Protein AF-N6V9U7-F1 (afdb_monomer)

Nearest PDB structures (foldseek):
  7vd7-assembly1_A  TM=8.701E-01  e=1.504E-05  Salmonella enterica subsp. enterica serovar Typhimurium
  3nm7-assembly2_D  TM=5.342E-01  e=1.497E+00  Borreliella burgdorferi
  3nm7-assembly1_A  TM=4.629E-01  e=1.497E+00  Borreliella burgdorferi
  8th5-assembly5_I  TM=3.785E-01  e=4.284E+00  Homo sapiens
  6qp9-assembly1_A  TM=4.968E-01  e=9.823E+00  Drosophila melanogaster

Organism: NCBI:txid1094492

pLDDT: mean 86.34, std 14.21, range [36.09, 96.5]

Structure (mmCIF, N/CA/C/O backbone):
data_AF-N6V9U7-F1
#
_entry.id   AF-N6V9U7-F1
#
loop_
_atom_site.group_PDB
_atom_site.id
_atom_site.type_symbol
_atom_site.label_atom_id
_atom_site.label_alt_id
_atom_site.label_comp_id
_atom_s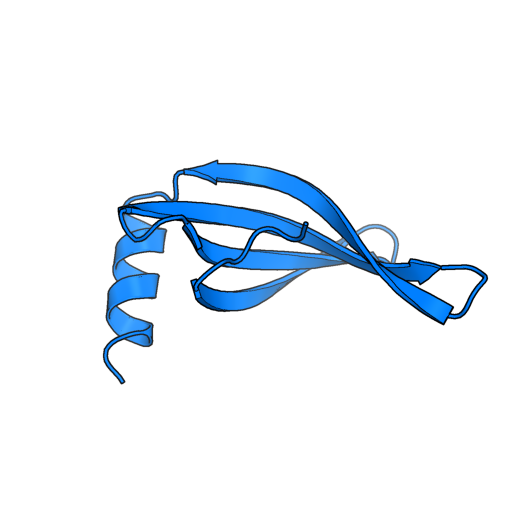ite.label_asym_id
_atom_site.label_entity_id
_atom_site.label_seq_id
_atom_site.pdbx_PDB_ins_code
_atom_site.Cartn_x
_atom_site.Cartn_y
_atom_site.Cartn_z
_atom_site.occupancy
_atom_site.B_iso_or_equiv
_atom_site.auth_seq_id
_atom_site.auth_comp_id
_atom_site.auth_asym_id
_atom_site.auth_atom_id
_atom_site.pdbx_PDB_model_num
ATOM 1 N N . MET A 1 1 ? -7.290 -8.921 -14.164 1.00 36.09 1 MET A N 1
ATOM 2 C CA . MET A 1 1 ? -8.461 -8.676 -13.295 1.00 36.09 1 MET A CA 1
ATOM 3 C C . MET A 1 1 ? -7.920 -8.057 -12.023 1.00 36.09 1 MET A C 1
ATOM 5 O O . MET A 1 1 ? -7.537 -8.758 -11.096 1.00 36.09 1 MET A O 1
ATOM 9 N N . PHE A 1 2 ? -7.683 -6.753 -12.112 1.00 44.44 2 PHE A N 1
ATOM 10 C CA . PHE A 1 2 ? -6.940 -5.984 -11.127 1.00 44.44 2 PHE A CA 1
ATOM 11 C C . PHE A 1 2 ? -7.832 -5.762 -9.917 1.00 44.44 2 PHE A C 1
ATOM 13 O O . PHE A 1 2 ? -9.024 -5.515 -10.075 1.00 44.44 2 PHE A O 1
ATOM 20 N N . LEU A 1 3 ? -7.261 -5.928 -8.727 1.00 50.88 3 LEU A N 1
ATOM 21 C CA . LEU A 1 3 ? -7.915 -5.691 -7.450 1.00 50.88 3 LEU A CA 1
ATOM 22 C C . LEU A 1 3 ? -8.589 -4.310 -7.519 1.00 50.88 3 LEU A C 1
ATOM 24 O O . LEU A 1 3 ? -7.907 -3.290 -7.478 1.00 50.88 3 LEU A O 1
ATOM 28 N N . GLN A 1 4 ? -9.908 -4.274 -7.720 1.00 54.84 4 GLN A N 1
ATOM 29 C CA . GLN A 1 4 ? -10.660 -3.030 -7.854 1.00 54.84 4 GLN A CA 1
ATOM 30 C C . GLN A 1 4 ? -10.835 -2.476 -6.436 1.00 54.84 4 GLN A C 1
ATOM 32 O O . GLN A 1 4 ? -11.872 -2.648 -5.791 1.00 54.84 4 GLN A O 1
ATOM 37 N N . ILE A 1 5 ? -9.743 -1.927 -5.899 1.00 57.53 5 ILE A N 1
ATOM 38 C CA . ILE A 1 5 ? -9.725 -1.209 -4.632 1.00 57.53 5 ILE A CA 1
ATOM 39 C C . ILE A 1 5 ? -10.498 0.081 -4.891 1.00 57.53 5 ILE A C 1
ATOM 41 O O . ILE A 1 5 ? -9.994 1.003 -5.530 1.00 57.53 5 ILE A O 1
ATOM 45 N N . HIS A 1 6 ? -11.750 0.118 -4.452 1.00 53.53 6 HIS A N 1
ATOM 46 C CA . HIS A 1 6 ? -12.557 1.325 -4.537 1.00 53.53 6 HIS A CA 1
ATOM 47 C C . HIS A 1 6 ? -12.194 2.193 -3.338 1.00 53.53 6 HIS A C 1
ATOM 49 O O . HIS A 1 6 ? -12.170 1.684 -2.217 1.00 53.53 6 HIS A O 1
ATOM 55 N N . PHE A 1 7 ? -11.904 3.472 -3.597 1.00 57.81 7 PHE A N 1
ATOM 56 C CA . PHE A 1 7 ? -11.353 4.428 -2.633 1.00 57.81 7 PHE A CA 1
ATOM 57 C C . PHE A 1 7 ? -9.991 3.962 -2.103 1.00 57.81 7 PHE A C 1
ATOM 59 O O . PHE A 1 7 ? -9.877 3.197 -1.147 1.00 57.81 7 PHE A O 1
ATOM 66 N N . ALA A 1 8 ? -8.939 4.381 -2.804 1.00 69.56 8 ALA A N 1
ATOM 67 C CA . ALA A 1 8 ? -7.566 3.997 -2.527 1.00 69.56 8 ALA A CA 1
ATOM 68 C C . ALA A 1 8 ? -6.753 5.234 -2.138 1.00 69.56 8 ALA A C 1
ATOM 70 O O . ALA A 1 8 ? -6.674 6.193 -2.902 1.00 69.56 8 ALA A O 1
ATOM 71 N N . MET A 1 9 ? -6.122 5.197 -0.968 1.00 81.00 9 MET A N 1
ATOM 72 C CA . MET A 1 9 ? -5.164 6.214 -0.540 1.00 81.00 9 MET A CA 1
ATOM 73 C C . MET A 1 9 ? -3.773 5.610 -0.623 1.00 81.00 9 MET A C 1
ATOM 75 O O . MET A 1 9 ? -3.396 4.785 0.215 1.00 81.00 9 MET A O 1
ATOM 79 N N . ALA A 1 10 ? -3.042 5.985 -1.669 1.00 86.88 10 ALA A N 1
ATOM 80 C CA . ALA A 1 10 ? -1.669 5.565 -1.883 1.00 86.88 10 ALA A CA 1
ATOM 81 C C . ALA A 1 10 ? -0.716 6.589 -1.268 1.00 86.88 10 ALA A C 1
ATOM 83 O O . ALA A 1 10 ? -0.806 7.789 -1.530 1.00 86.88 10 ALA A O 1
ATOM 84 N N . ARG A 1 11 ? 0.226 6.110 -0.461 1.00 89.62 11 ARG A N 1
ATOM 85 C CA . ARG A 1 11 ? 1.302 6.924 0.091 1.00 89.62 11 ARG A CA 1
ATOM 86 C C . ARG A 1 11 ? 2.633 6.260 -0.214 1.00 89.62 11 ARG A C 1
ATOM 88 O O . ARG A 1 11 ? 2.789 5.051 -0.035 1.00 89.62 11 ARG A O 1
ATOM 95 N N . GLN A 1 12 ? 3.599 7.065 -0.636 1.00 92.00 12 GLN A N 1
ATOM 96 C CA . GLN A 1 12 ? 4.983 6.624 -0.687 1.00 92.00 12 GLN A CA 1
ATOM 97 C C . GLN A 1 12 ? 5.442 6.315 0.753 1.00 92.00 12 GLN A C 1
ATOM 99 O O . GLN A 1 12 ? 5.314 7.156 1.644 1.00 92.00 12 GLN A O 1
ATOM 104 N N . ASP A 1 13 ? 5.883 5.078 0.995 1.00 92.94 13 ASP A N 1
ATOM 105 C CA . ASP A 1 13 ? 6.270 4.586 2.326 1.00 92.94 13 ASP A CA 1
ATOM 106 C C . ASP A 1 13 ? 7.769 4.775 2.556 1.00 92.94 13 ASP A C 1
ATOM 108 O O . ASP A 1 13 ? 8.190 5.476 3.474 1.00 92.94 13 ASP A O 1
ATOM 112 N N . ARG A 1 14 ? 8.589 4.169 1.691 1.00 94.00 14 ARG A N 1
ATOM 113 C CA . ARG A 1 14 ? 10.054 4.252 1.758 1.00 94.00 14 ARG A CA 1
ATOM 114 C C . ARG A 1 14 ? 10.713 3.931 0.421 1.00 94.00 14 ARG A C 1
ATOM 116 O O . ARG A 1 14 ? 10.054 3.482 -0.516 1.00 94.00 14 ARG A O 1
ATOM 123 N N . ILE A 1 15 ? 12.017 4.172 0.352 1.00 94.44 15 ILE A N 1
ATOM 124 C CA . ILE A 1 15 ? 12.876 3.744 -0.754 1.00 94.44 15 ILE A CA 1
ATOM 125 C C . ILE A 1 15 ? 13.762 2.619 -0.224 1.00 94.44 15 ILE A C 1
ATOM 127 O O . ILE A 1 15 ? 14.374 2.764 0.834 1.00 94.44 15 ILE A O 1
ATOM 131 N N . GLU A 1 16 ? 13.818 1.498 -0.934 1.00 92.38 16 GLU A N 1
ATOM 132 C CA . GLU A 1 16 ? 14.602 0.326 -0.543 1.00 92.38 16 GLU A CA 1
ATOM 133 C C . GLU A 1 16 ? 15.339 -0.201 -1.775 1.00 92.38 16 GLU A C 1
ATOM 135 O O . GLU A 1 16 ? 14.711 -0.497 -2.783 1.00 92.38 16 GLU A O 1
ATOM 140 N N . ASN A 1 17 ? 16.674 -0.262 -1.728 1.00 91.06 17 ASN A N 1
ATOM 141 C CA . ASN A 1 17 ? 17.523 -0.654 -2.867 1.00 91.06 17 ASN A CA 1
ATOM 142 C C . ASN A 1 17 ? 17.278 0.150 -4.161 1.00 91.06 17 ASN A C 1
ATOM 144 O O . ASN A 1 17 ? 17.437 -0.369 -5.260 1.00 91.06 17 ASN A O 1
ATOM 148 N N . GLY A 1 18 ? 16.889 1.422 -4.033 1.00 89.44 18 GLY A N 1
ATOM 149 C CA . GLY A 1 18 ? 16.557 2.280 -5.176 1.00 89.44 18 GLY A CA 1
ATOM 150 C C . GLY A 1 18 ? 15.133 2.102 -5.710 1.00 89.44 18 GLY A C 1
ATOM 151 O O . GLY A 1 18 ? 14.733 2.844 -6.601 1.00 89.44 18 GLY A O 1
ATOM 152 N N . GLU A 1 19 ? 14.343 1.189 -5.144 1.00 89.75 19 GLU A N 1
ATOM 153 C CA . GLU A 1 19 ? 12.940 1.003 -5.507 1.00 89.75 19 GLU A CA 1
ATOM 154 C C . GLU A 1 19 ? 12.019 1.782 -4.566 1.00 89.75 19 GLU A C 1
ATOM 156 O O . GLU A 1 19 ? 12.129 1.706 -3.336 1.00 89.75 19 GLU A O 1
ATOM 161 N N . TYR A 1 20 ? 11.061 2.507 -5.143 1.00 92.88 20 TYR A N 1
ATOM 162 C CA . TYR A 1 20 ? 9.995 3.145 -4.380 1.00 92.88 20 TYR A CA 1
ATOM 163 C C . TYR A 1 20 ? 8.979 2.098 -3.928 1.00 92.88 20 TYR A C 1
ATOM 165 O O . TYR A 1 20 ? 8.336 1.436 -4.745 1.00 92.88 20 TYR A O 1
ATOM 173 N N . ARG A 1 21 ? 8.797 1.986 -2.612 1.00 95.19 21 ARG A N 1
ATOM 174 C CA . ARG A 1 21 ? 7.747 1.170 -2.007 1.00 95.19 21 ARG A CA 1
ATOM 175 C C . ARG A 1 21 ? 6.576 2.046 -1.606 1.00 95.19 21 ARG A C 1
ATOM 177 O O . ARG A 1 21 ? 6.730 3.061 -0.922 1.00 95.19 21 ARG A O 1
ATOM 184 N N . TRP A 1 22 ? 5.401 1.607 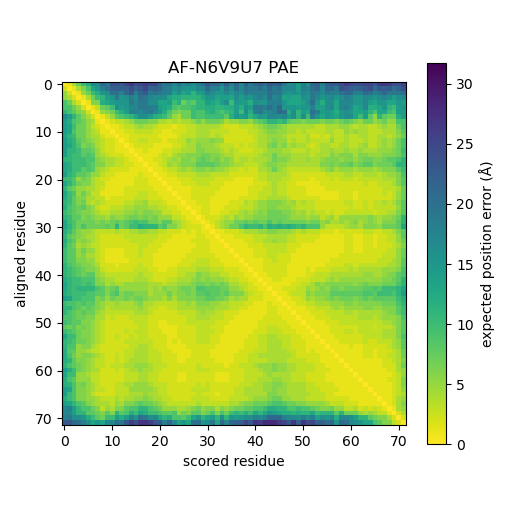-2.019 1.00 95.19 22 TRP A N 1
ATOM 185 C CA . TRP A 1 22 ? 4.134 2.277 -1.808 1.00 95.19 22 TRP A CA 1
ATOM 186 C C . TR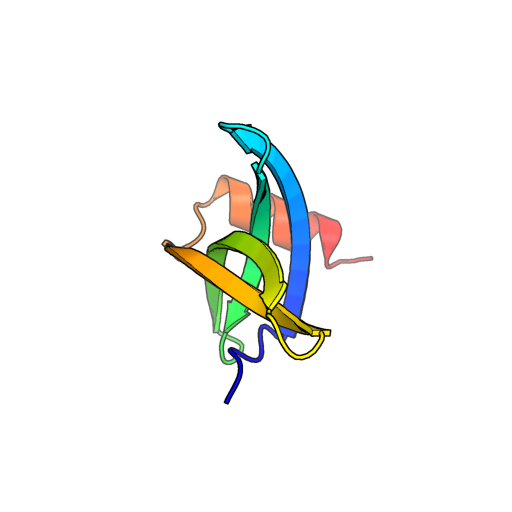P A 1 22 ? 3.271 1.460 -0.864 1.00 95.19 22 TRP A C 1
ATOM 188 O O . TRP A 1 22 ? 3.287 0.228 -0.888 1.00 95.19 22 TRP A O 1
ATOM 198 N N . GLN A 1 23 ? 2.492 2.154 -0.046 1.00 94.56 23 GLN A N 1
ATOM 199 C CA . GLN A 1 23 ? 1.427 1.562 0.744 1.00 94.56 23 GLN A CA 1
ATOM 200 C C . GLN A 1 23 ? 0.093 2.160 0.314 1.00 94.56 23 GLN A C 1
ATOM 202 O O . GLN A 1 23 ? -0.085 3.376 0.364 1.00 94.56 23 GLN A O 1
ATOM 207 N N . THR A 1 24 ? -0.848 1.299 -0.061 1.00 93.06 24 THR A N 1
ATOM 208 C CA . THR A 1 24 ? -2.214 1.692 -0.412 1.00 93.06 24 THR A CA 1
ATOM 209 C C . THR A 1 24 ? -3.187 1.149 0.612 1.00 93.06 24 THR A C 1
ATOM 211 O O . THR A 1 24 ? -3.233 -0.060 0.841 1.00 93.06 24 THR A O 1
ATOM 214 N N . LEU A 1 25 ? -3.977 2.033 1.218 1.00 92.88 25 LEU A N 1
ATOM 215 C CA . LEU A 1 25 ? -5.180 1.641 1.946 1.00 92.88 25 LEU A CA 1
ATOM 216 C C . LEU A 1 25 ? -6.372 1.666 1.005 1.00 92.88 25 LEU A C 1
ATOM 218 O O . LEU A 1 25 ? -6.558 2.661 0.313 1.00 92.88 25 LEU A O 1
ATOM 222 N N . GLY A 1 26 ? -7.208 0.633 1.030 1.00 90.44 26 GLY A N 1
ATOM 223 C CA . GLY A 1 26 ? -8.515 0.753 0.399 1.00 90.44 26 GLY A CA 1
ATOM 224 C C . GLY A 1 26 ? -9.443 -0.438 0.564 1.00 90.44 26 GLY A C 1
ATOM 225 O O . GLY A 1 26 ? -9.078 -1.488 1.110 1.00 90.44 26 GLY A O 1
ATOM 226 N N . LEU A 1 27 ? -10.693 -0.208 0.167 1.00 90.06 27 LEU A N 1
ATOM 227 C CA . LEU A 1 27 ? -11.821 -1.072 0.475 1.00 90.06 27 LEU A CA 1
ATOM 228 C C . LEU A 1 27 ? -12.064 -2.073 -0.659 1.00 90.06 27 LEU A C 1
ATOM 230 O O . LEU A 1 27 ? -12.295 -1.712 -1.813 1.00 90.06 27 LEU A O 1
ATOM 234 N N . VAL A 1 28 ? -12.045 -3.357 -0.313 1.00 87.69 28 VAL A N 1
ATOM 235 C CA . VAL A 1 28 ? -12.347 -4.458 -1.227 1.00 87.69 28 VAL A CA 1
ATOM 236 C C . VAL A 1 28 ? -13.766 -4.944 -0.964 1.00 87.69 28 VAL A C 1
ATOM 238 O O . VAL A 1 28 ? -14.149 -5.203 0.183 1.00 87.69 28 VAL A O 1
ATOM 241 N N . ASN A 1 29 ? -14.550 -5.040 -2.039 1.00 84.44 29 ASN A N 1
ATOM 242 C CA . ASN A 1 29 ? -15.953 -5.464 -2.038 1.00 84.44 29 ASN A CA 1
ATOM 243 C C . ASN A 1 29 ? -16.863 -4.674 -1.072 1.00 84.44 29 ASN A C 1
ATOM 245 O O . ASN A 1 29 ? -17.914 -5.164 -0.679 1.00 84.44 29 ASN A O 1
ATOM 249 N N . GLY A 1 30 ? -16.473 -3.460 -0.670 1.00 81.38 30 GLY A N 1
ATOM 250 C CA . GLY A 1 30 ? -17.274 -2.605 0.213 1.00 81.38 30 GLY A CA 1
ATOM 251 C C . GLY A 1 30 ? -17.183 -2.921 1.713 1.00 81.38 30 GLY A C 1
ATOM 252 O O . GLY A 1 30 ? -17.814 -2.226 2.503 1.00 81.38 30 GLY A O 1
ATOM 253 N N . PHE A 1 31 ? -16.402 -3.921 2.142 1.00 84.06 31 PHE A N 1
ATOM 254 C CA . PHE A 1 31 ? -16.347 -4.317 3.563 1.00 84.06 31 PHE A CA 1
ATOM 255 C C . PHE A 1 31 ? -14.941 -4.580 4.113 1.00 84.06 31 PHE A C 1
ATOM 257 O O . PHE A 1 31 ? -14.693 -4.368 5.306 1.00 84.06 31 PHE A O 1
ATOM 264 N N . LEU A 1 32 ? -13.995 -5.031 3.285 1.00 90.44 32 LEU A N 1
ATOM 265 C CA . LEU A 1 32 ? -12.659 -5.388 3.753 1.00 90.44 32 LEU A CA 1
ATOM 266 C C . LEU A 1 32 ? -11.656 -4.283 3.427 1.00 90.44 32 LEU A C 1
ATOM 268 O O . LEU A 1 32 ? -11.247 -4.132 2.283 1.00 90.44 32 LEU A O 1
ATOM 272 N N . LEU A 1 33 ? -11.234 -3.536 4.447 1.00 92.88 33 LEU A N 1
ATOM 273 C CA . LEU A 1 33 ? -10.162 -2.552 4.307 1.00 92.88 33 LEU A CA 1
ATOM 274 C C . LEU A 1 33 ? -8.800 -3.255 4.382 1.00 92.88 33 LEU A C 1
ATOM 276 O O . LEU A 1 33 ? -8.480 -3.886 5.400 1.00 92.88 33 LEU A O 1
ATOM 280 N N . LEU A 1 34 ? -8.007 -3.137 3.319 1.00 94.25 34 LEU A N 1
ATOM 281 C CA . LEU A 1 34 ? -6.660 -3.694 3.224 1.00 94.25 34 LEU A CA 1
ATOM 282 C C . LEU A 1 34 ? -5.612 -2.589 3.177 1.00 94.25 34 LEU A C 1
ATOM 284 O O . LEU A 1 34 ? -5.837 -1.546 2.572 1.00 94.25 34 LEU A O 1
ATOM 288 N N . LEU A 1 35 ? -4.456 -2.864 3.777 1.00 94.56 35 LEU A N 1
ATOM 289 C CA . LEU A 1 35 ? -3.202 -2.194 3.460 1.00 94.56 35 LEU A CA 1
ATOM 290 C C . LEU A 1 35 ? -2.418 -3.093 2.498 1.00 94.56 35 LEU A C 1
ATOM 292 O O . LEU A 1 35 ? -2.144 -4.253 2.824 1.00 94.56 35 LEU A O 1
ATOM 296 N N . VAL A 1 36 ? -2.039 -2.550 1.347 1.00 95.00 36 VAL A N 1
ATOM 297 C CA . VAL A 1 36 ? -1.265 -3.240 0.313 1.00 95.00 36 VAL A CA 1
ATOM 298 C C . VAL A 1 36 ? 0.078 -2.543 0.133 1.00 95.00 36 VAL A C 1
ATOM 300 O O . VAL A 1 36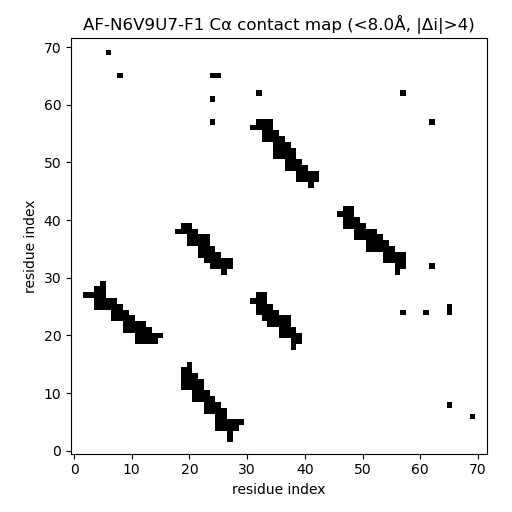 ? 0.126 -1.390 -0.293 1.00 95.00 36 VAL A O 1
ATOM 303 N N . ALA A 1 37 ? 1.169 -3.246 0.432 1.00 95.69 37 ALA A N 1
ATOM 304 C CA . ALA A 1 37 ? 2.515 -2.792 0.098 1.00 95.69 37 ALA A CA 1
ATOM 305 C C . ALA A 1 37 ? 2.884 -3.286 -1.303 1.00 95.69 37 ALA A C 1
ATOM 307 O O . ALA A 1 37 ? 2.743 -4.478 -1.587 1.00 95.69 37 ALA A O 1
ATOM 308 N N . HIS A 1 38 ? 3.357 -2.393 -2.164 1.00 94.69 38 HIS A N 1
ATOM 309 C CA . HIS A 1 38 ? 3.667 -2.716 -3.553 1.00 94.69 38 HIS A CA 1
ATOM 310 C C . HIS A 1 38 ? 4.770 -1.821 -4.124 1.00 94.69 38 HIS A C 1
ATOM 312 O O . HIS A 1 38 ? 5.103 -0.778 -3.556 1.00 94.69 38 HIS A O 1
ATOM 318 N N . THR A 1 39 ? 5.332 -2.244 -5.251 1.00 94.69 39 THR A N 1
ATOM 319 C CA . THR A 1 39 ? 6.143 -1.402 -6.139 1.00 94.69 39 THR A CA 1
ATOM 320 C C . THR A 1 39 ? 5.408 -1.192 -7.458 1.00 94.69 39 THR A C 1
ATOM 322 O O . THR A 1 39 ? 4.480 -1.937 -7.784 1.00 94.69 39 THR A O 1
ATOM 325 N N . ILE A 1 40 ? 5.813 -0.156 -8.190 1.00 91.56 40 ILE A N 1
ATOM 326 C CA . ILE A 1 40 ? 5.308 0.175 -9.524 1.00 91.56 40 ILE A CA 1
ATOM 327 C C . ILE A 1 40 ? 6.525 0.338 -10.433 1.00 91.56 40 ILE A C 1
ATOM 329 O O . ILE A 1 40 ? 7.465 1.044 -10.062 1.00 91.56 40 ILE A O 1
ATOM 333 N N . TYR A 1 41 ? 6.530 -0.337 -11.578 1.00 90.94 41 TYR A N 1
ATOM 334 C CA . TYR A 1 41 ? 7.577 -0.217 -12.594 1.00 90.94 41 TYR A CA 1
ATOM 335 C C . TYR A 1 41 ? 7.019 -0.536 -13.981 1.00 90.94 41 TYR A C 1
ATOM 337 O O . TYR A 1 41 ? 6.041 -1.270 -14.091 1.00 90.94 41 TYR A O 1
ATOM 345 N N . ASP A 1 42 ? 7.666 -0.045 -15.034 1.00 93.62 42 ASP A N 1
ATOM 346 C CA . ASP A 1 42 ? 7.329 -0.425 -16.406 1.00 93.62 42 ASP A CA 1
ATOM 347 C C . ASP A 1 42 ? 8.059 -1.712 -16.804 1.00 93.62 42 ASP A C 1
ATOM 349 O O . ASP A 1 42 ? 9.268 -1.857 -16.586 1.00 93.62 42 ASP A O 1
ATOM 353 N N . ASP A 1 43 ?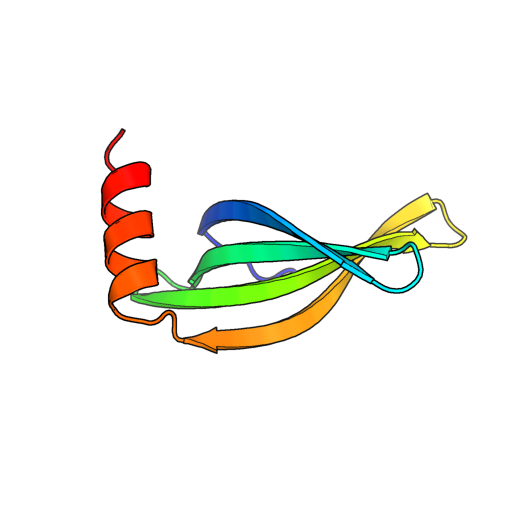 7.334 -2.669 -17.381 1.00 93.31 43 ASP A N 1
ATOM 354 C CA . ASP A 1 43 ? 7.950 -3.852 -17.975 1.00 93.31 43 ASP A CA 1
ATOM 355 C C . ASP A 1 43 ? 8.658 -3.534 -19.305 1.00 93.31 43 ASP A C 1
ATOM 357 O O . ASP A 1 43 ? 8.739 -2.395 -19.767 1.00 93.31 43 ASP A O 1
ATOM 361 N N . LYS A 1 44 ? 9.199 -4.574 -19.946 1.00 93.94 44 LYS A N 1
ATOM 362 C CA . LYS A 1 44 ? 9.947 -4.441 -21.205 1.00 93.94 44 LYS A CA 1
ATOM 363 C C . LYS A 1 44 ? 9.104 -3.911 -22.368 1.00 93.94 44 LYS A C 1
ATOM 365 O O . LYS A 1 44 ? 9.678 -3.393 -23.321 1.00 93.94 44 LYS A O 1
ATOM 370 N N . ASP A 1 45 ? 7.784 -4.043 -22.287 1.00 95.56 45 ASP A N 1
ATOM 371 C CA . ASP A 1 45 ? 6.838 -3.573 -23.295 1.00 95.56 45 ASP A CA 1
ATOM 372 C C . ASP A 1 45 ? 6.261 -2.191 -22.926 1.00 95.56 45 ASP A C 1
ATOM 374 O O . ASP A 1 45 ? 5.351 -1.704 -23.601 1.00 95.56 45 ASP A O 1
ATOM 378 N N . GLY A 1 46 ? 6.771 -1.556 -21.861 1.00 92.38 4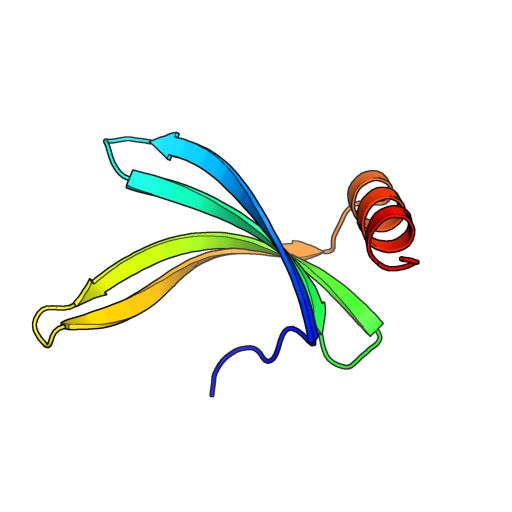6 GLY A N 1
ATOM 379 C CA . GLY A 1 46 ? 6.292 -0.268 -21.361 1.00 92.38 46 GLY A CA 1
ATOM 380 C C . GLY A 1 46 ? 4.942 -0.355 -20.651 1.00 92.38 46 GLY A C 1
ATOM 381 O O . GLY A 1 46 ? 4.218 0.638 -20.594 1.00 92.38 46 GLY A O 1
ATOM 382 N N . ARG A 1 47 ? 4.550 -1.539 -20.164 1.00 93.31 47 ARG A N 1
ATOM 383 C CA . ARG A 1 47 ? 3.317 -1.703 -19.388 1.00 93.31 47 AR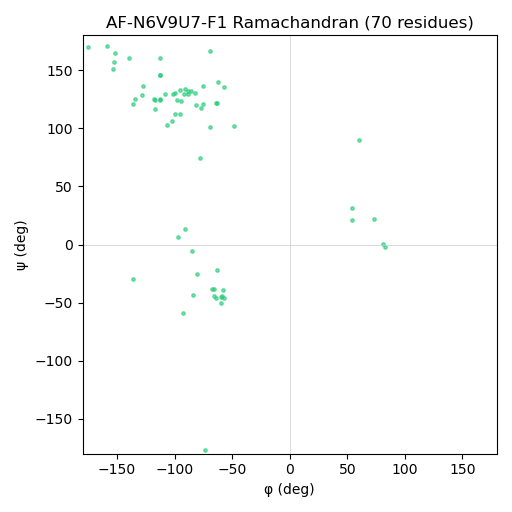G A CA 1
ATOM 384 C C . ARG A 1 47 ? 3.611 -1.468 -17.921 1.00 93.31 47 ARG A C 1
ATOM 386 O O . ARG A 1 47 ? 4.514 -2.093 -17.370 1.00 93.31 47 ARG A O 1
ATOM 393 N N . GLU A 1 48 ? 2.784 -0.651 -17.283 1.00 89.44 48 GLU A N 1
ATOM 394 C CA . GLU A 1 48 ? 2.853 -0.457 -15.841 1.00 89.44 48 GLU A CA 1
ATOM 395 C C . GLU A 1 48 ? 2.528 -1.775 -15.116 1.00 89.44 48 GLU A C 1
ATOM 397 O O . GLU A 1 48 ? 1.454 -2.368 -15.277 1.00 89.44 48 GLU A O 1
ATOM 402 N N . VAL A 1 49 ? 3.473 -2.239 -14.304 1.00 91.25 49 VAL A N 1
ATOM 403 C CA . VAL A 1 49 ? 3.363 -3.430 -13.468 1.00 91.25 49 VAL A CA 1
ATOM 404 C C . VAL A 1 49 ? 3.348 -3.022 -12.006 1.00 91.25 49 VAL A C 1
ATOM 406 O O . VAL A 1 49 ? 4.271 -2.389 -11.496 1.00 91.25 49 VAL A O 1
ATOM 409 N N . ILE A 1 50 ? 2.307 -3.471 -11.307 1.00 91.38 50 ILE A N 1
ATOM 410 C CA . ILE A 1 50 ? 2.190 -3.353 -9.855 1.00 91.38 50 ILE A CA 1
ATOM 411 C C . ILE A 1 50 ? 2.582 -4.691 -9.228 1.00 91.38 50 ILE A C 1
ATOM 413 O O . ILE A 1 50 ? 1.856 -5.681 -9.355 1.00 91.38 50 ILE A O 1
ATOM 417 N N . HIS A 1 51 ? 3.708 -4.728 -8.517 1.00 92.88 51 HIS A N 1
ATOM 418 C CA . HIS A 1 51 ? 4.147 -5.919 -7.791 1.00 92.88 51 HIS A CA 1
ATOM 419 C C . HIS A 1 51 ? 3.704 -5.833 -6.332 1.00 92.88 51 HIS A C 1
ATOM 421 O O . HIS A 1 51 ? 4.207 -5.013 -5.564 1.00 92.88 51 HIS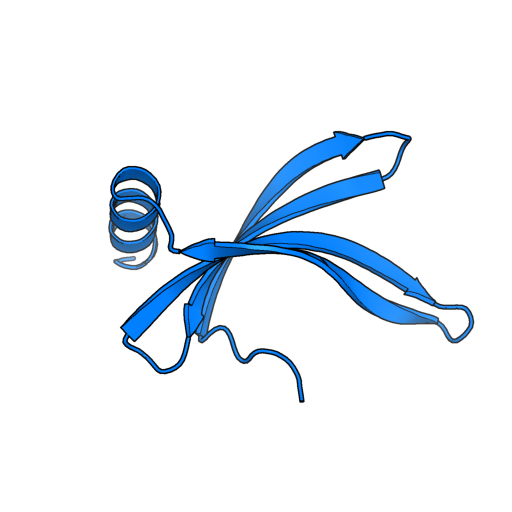 A O 1
ATOM 427 N N . ILE A 1 52 ? 2.779 -6.704 -5.923 1.00 94.12 52 ILE A N 1
ATOM 428 C CA . ILE A 1 52 ? 2.318 -6.776 -4.532 1.00 94.12 52 ILE A CA 1
ATOM 429 C C . ILE A 1 52 ? 3.367 -7.497 -3.683 1.00 94.12 52 ILE A C 1
ATOM 431 O O . ILE A 1 52 ? 3.618 -8.683 -3.870 1.00 94.12 52 ILE A O 1
ATOM 435 N N . ILE A 1 53 ? 3.933 -6.785 -2.710 1.00 95.06 53 ILE A N 1
ATOM 436 C CA . ILE A 1 53 ? 4.847 -7.343 -1.706 1.00 95.06 53 ILE A CA 1
ATOM 437 C C . ILE A 1 53 ? 4.044 -7.960 -0.560 1.00 95.06 53 ILE A C 1
ATOM 439 O O . ILE A 1 53 ? 4.368 -9.034 -0.059 1.00 95.06 53 ILE A O 1
ATOM 443 N N . SER A 1 54 ? 2.994 -7.269 -0.108 1.00 95.56 54 SER A N 1
ATOM 444 C CA . SER A 1 54 ? 2.111 -7.780 0.940 1.00 95.56 54 SER A CA 1
ATOM 445 C C . SER A 1 54 ? 0.715 -7.185 0.833 1.00 95.56 54 SER A C 1
ATOM 447 O O . SER A 1 54 ? 0.545 -6.044 0.406 1.00 95.56 54 SER A O 1
ATOM 449 N N . ALA A 1 55 ? -0.277 -7.947 1.280 1.00 94.69 55 ALA A N 1
ATOM 450 C CA . ALA A 1 55 ? -1.633 -7.471 1.495 1.00 94.69 55 ALA A CA 1
ATOM 451 C C . ALA A 1 55 ? -2.108 -7.984 2.853 1.00 94.69 55 ALA A C 1
ATOM 453 O O . ALA A 1 55 ? -2.059 -9.184 3.129 1.00 94.69 55 ALA A O 1
ATOM 454 N N . ARG A 1 56 ? -2.558 -7.076 3.717 1.00 96.06 56 ARG A N 1
ATOM 455 C CA . ARG A 1 56 ? -3.090 -7.438 5.033 1.00 96.06 56 ARG A CA 1
ATOM 456 C C . ARG A 1 56 ? -4.302 -6.605 5.386 1.00 96.06 56 ARG A C 1
ATOM 458 O O . ARG A 1 56 ? -4.488 -5.507 4.865 1.00 96.06 56 ARG A O 1
ATOM 465 N N . ARG A 1 57 ? -5.092 -7.093 6.342 1.00 95.94 57 ARG A N 1
ATOM 466 C CA . ARG A 1 57 ? -6.156 -6.289 6.947 1.00 95.94 57 ARG A CA 1
ATOM 467 C C . ARG A 1 57 ? -5.562 -5.007 7.532 1.00 95.94 57 ARG A C 1
ATOM 469 O O . ARG A 1 57 ? -4.513 -5.042 8.187 1.00 95.94 57 ARG A O 1
ATOM 476 N N . ALA A 1 58 ? -6.233 -3.887 7.287 1.00 95.12 58 ALA A N 1
ATOM 477 C CA . ALA A 1 58 ? -5.880 -2.627 7.916 1.00 95.12 58 ALA A CA 1
ATOM 478 C C . ALA A 1 58 ? -6.050 -2.730 9.439 1.00 95.12 58 ALA A C 1
ATOM 480 O O . ALA A 1 58 ? -7.004 -3.328 9.948 1.00 95.12 58 ALA A O 1
ATOM 481 N N . SER A 1 59 ? -5.107 -2.139 10.164 1.00 96.50 59 SER A N 1
ATOM 482 C CA . SER A 1 59 ? -5.189 -1.946 11.608 1.00 96.50 59 SER A CA 1
ATOM 483 C C . SER A 1 59 ? -6.261 -0.910 11.959 1.00 96.50 59 SER A C 1
ATOM 485 O O . SER A 1 59 ? -6.710 -0.144 11.106 1.00 96.50 59 SER A O 1
ATOM 487 N N . LEU A 1 60 ? -6.641 -0.834 13.237 1.00 95.56 60 LEU A N 1
ATOM 488 C CA . LEU A 1 60 ? -7.602 0.169 13.714 1.00 95.56 60 LEU A CA 1
ATOM 489 C C . LEU A 1 60 ? -7.135 1.606 13.434 1.00 95.56 60 LEU A C 1
ATOM 491 O O . LEU A 1 60 ? -7.935 2.446 13.034 1.00 95.56 60 LEU A O 1
ATOM 495 N N . LYS A 1 61 ? -5.834 1.880 13.590 1.00 95.12 61 LYS A N 1
ATOM 496 C CA . LYS A 1 61 ? -5.256 3.204 13.317 1.00 95.12 61 LYS A CA 1
ATOM 497 C C . LYS A 1 61 ? -5.331 3.566 11.832 1.00 95.12 61 LYS A C 1
ATOM 499 O O . LYS A 1 61 ? -5.690 4.684 11.488 1.00 95.12 61 LYS A O 1
ATOM 504 N N . GLU A 1 62 ? -5.001 2.619 10.959 1.00 94.69 62 GLU A N 1
ATOM 505 C CA . GLU A 1 62 ? -5.086 2.796 9.505 1.00 94.69 62 GLU A CA 1
ATOM 506 C C . GLU A 1 62 ? -6.526 2.973 9.030 1.00 94.69 62 GLU A C 1
ATOM 508 O O . GLU A 1 62 ? -6.778 3.806 8.166 1.00 94.69 62 GLU A O 1
ATOM 513 N N . ARG A 1 63 ? -7.465 2.234 9.629 1.00 92.75 63 ARG A N 1
ATOM 514 C CA . ARG A 1 63 ? -8.897 2.401 9.390 1.00 92.75 63 ARG A CA 1
ATOM 515 C C . ARG A 1 63 ? -9.377 3.798 9.755 1.00 92.75 63 ARG A C 1
ATOM 517 O O . ARG A 1 63 ? -10.000 4.439 8.923 1.00 92.75 63 ARG A O 1
ATOM 524 N N . LYS A 1 64 ? -9.044 4.274 10.957 1.00 92.31 64 LYS A N 1
ATOM 525 C CA . LYS A 1 64 ? -9.431 5.615 11.409 1.00 92.31 64 LYS A CA 1
ATOM 526 C C . LYS A 1 64 ? -8.932 6.693 10.446 1.00 92.31 64 LYS A C 1
ATOM 528 O O . LYS A 1 64 ? -9.708 7.537 10.028 1.00 92.31 64 LYS A O 1
ATOM 533 N N . ARG A 1 65 ? -7.664 6.599 10.028 1.00 89.75 65 ARG A N 1
ATOM 534 C CA . ARG A 1 65 ? -7.081 7.507 9.030 1.00 89.75 65 ARG A CA 1
ATOM 535 C C . ARG A 1 65 ? -7.820 7.445 7.691 1.00 89.75 65 ARG A C 1
ATOM 537 O O . ARG A 1 65 ? -8.112 8.476 7.110 1.00 89.75 65 ARG A O 1
ATOM 544 N N . TYR A 1 66 ? -8.119 6.239 7.211 1.00 89.12 66 TYR A N 1
ATOM 545 C CA . TYR A 1 66 ? -8.881 6.051 5.979 1.00 89.12 66 TYR A CA 1
ATOM 546 C C . TYR A 1 66 ? -10.267 6.700 6.049 1.00 89.12 66 TYR A C 1
ATOM 548 O O . TYR A 1 66 ? -10.667 7.370 5.108 1.00 89.12 66 TYR A O 1
ATOM 556 N N . GLU A 1 67 ? -10.981 6.537 7.161 1.00 88.38 67 GLU A N 1
ATOM 557 C CA . GLU A 1 67 ? -12.307 7.129 7.371 1.00 88.38 67 GLU A CA 1
ATOM 558 C C . GLU A 1 67 ? -12.249 8.664 7.488 1.00 88.38 67 GLU A C 1
ATOM 560 O O . GLU A 1 67 ? -13.109 9.344 6.933 1.00 88.38 67 GLU A O 1
ATOM 565 N N . GLU A 1 68 ? -11.222 9.213 8.148 1.00 88.25 68 GLU A N 1
ATOM 566 C CA . GLU A 1 68 ? -10.981 10.663 8.253 1.00 88.25 68 GLU A CA 1
ATOM 567 C C . GLU A 1 68 ? -10.686 11.302 6.888 1.00 88.25 68 GLU A C 1
ATOM 569 O O . GLU A 1 68 ? -11.260 12.335 6.556 1.00 88.25 68 GLU A O 1
ATOM 574 N N . GLU A 1 69 ? -9.819 10.683 6.086 1.00 80.81 69 GLU A N 1
ATOM 575 C CA . GLU A 1 69 ? -9.406 11.208 4.778 1.00 80.81 69 GLU A CA 1
ATOM 576 C C . GLU A 1 69 ? -10.436 10.925 3.665 1.00 80.81 69 GLU A C 1
ATOM 5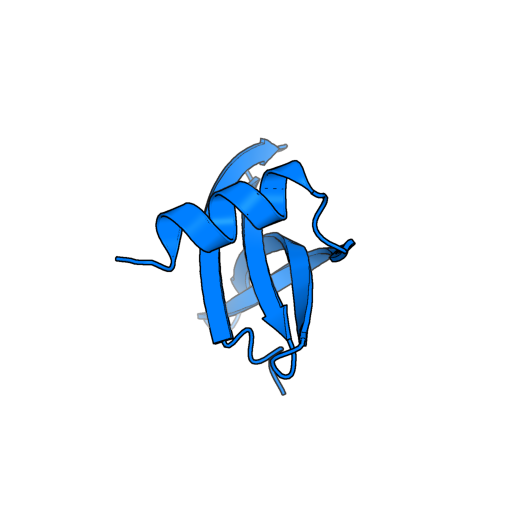78 O O . GLU A 1 69 ? -10.511 11.686 2.705 1.00 80.81 69 GLU A O 1
ATOM 583 N N . SER A 1 70 ? -11.266 9.880 3.799 1.00 75.88 70 SER A N 1
ATOM 584 C CA . SER A 1 70 ? -12.344 9.562 2.838 1.00 75.88 70 SER A CA 1
ATOM 585 C C . SER A 1 70 ? -13.654 10.321 3.095 1.00 75.88 70 SER A C 1
ATOM 587 O O . SER A 1 70 ? -14.594 10.167 2.320 1.00 75.88 70 SER A O 1
ATOM 589 N N . SER A 1 71 ? -13.756 11.084 4.192 1.00 62.19 71 SER A N 1
ATOM 590 C CA . SER A 1 71 ? -14.946 11.886 4.542 1.00 62.19 71 SER A CA 1
ATOM 591 C C . SER A 1 71 ? -14.902 13.329 4.001 1.00 62.19 71 SER A C 1
ATOM 593 O O . SER A 1 71 ? -15.697 14.163 4.437 1.00 62.19 71 SER A O 1
ATOM 595 N N . LEU A 1 72 ? -13.977 13.624 3.080 1.00 46.75 72 LEU A N 1
ATOM 596 C CA . LEU A 1 72 ? -13.888 14.866 2.296 1.00 46.75 72 LEU A CA 1
ATOM 597 C C . LEU A 1 72 ? -14.466 14.652 0.892 1.00 46.75 72 LEU A C 1
ATOM 599 O O . LEU A 1 72 ? -15.084 15.610 0.378 1.00 46.75 72 LEU A O 1
#

Foldseek 3Di:
DDQCFDQKDKDFDDADPNFTWIWIWGDGPNPFTKIWIWTWDADPVRDIDTGTPDIDGDDPVRVVVSVVVVVD

Mean predicted aligned error: 5.39 Å

Secondary structure (DSSP, 8-state):
-----EEEEEEEEEEETTEEEEEEEEEETTTEEEEEEEEEEE-TTS-EEEEEEEEEEPPHHHHHHHHHHTT-

InterPro domains:
  IPR007460 Ribonuclease toxin, BrnT, of type II toxin-antitoxin system [PF04365] (8-62)
  IPR038573 Ribonuclease toxin BrnT superfamily [G3DSA:3.10.450.530] (2-64)

Sequence (72 aa):
MFLQIHFAMARQDRIENGEYRWQTLGLVNGFLLLLVAHTIYDDKDGREVIHIISARRASLKERKRYEEESSL

Solvent-accessible surface area (backbone atoms only — not comparable to full-atom values): 4318 Å² total; per-residue (Å²): 137,74,86,71,52,53,70,65,53,74,40,84,69,50,74,56,99,88,40,63,34,31,37,30,40,27,28,40,92,84,76,47,50,30,36,33,34,28,37,74,49,64,49,97,86,68,44,83,41,75,49,76,77,44,76,42,75,47,50,73,69,56,45,53,51,50,54,62,68,69,73,115

Radius of gyration: 13.12 Å; Cα contacts (8 Å, |Δi|>4): 121; chains: 1; bounding box: 35×24×37 Å